Protein AF-A0A920LNH5-F1 (afdb_monomer_lite)

Sequence (65 aa):
MPEEHLCRVLAIARTEPLVNGFAIGRTIFSKAAQAWFAGEIDDNAAQQMMTAVYGQLIDAWDNAA

Secondary structure (DSSP, 8-state):
--HHHHHHHHHHHHTSTT------SHHHHHHHHHHHHTTSS-HHHHHHHHHHHHHHHHHHHHT--

Radius of gyration: 13.72 Å; chains: 1; bounding box: 34×18×34 Å

Foldseek 3Di:
DPLVVLLVVLLVQLVDPVRPDDDDDCQLQVVLVVCVVVVNDDPVVSVVSSVVSVVSNVVSNVPSD

pLDDT: mean 90.07, std 8.53, range [58.0, 98.44]

Structure (mmCIF, N/CA/C/O backbone):
data_AF-A0A920LNH5-F1
#
_entry.id   AF-A0A920LNH5-F1
#
loop_
_atom_site.group_PDB
_atom_site.id
_atom_site.type_symbol
_atom_site.label_atom_id
_atom_site.label_alt_id
_atom_site.label_comp_id
_atom_site.label_asym_id
_atom_site.label_entity_id
_atom_site.label_seq_id
_atom_site.pdbx_PDB_ins_code
_atom_site.Cartn_x
_atom_site.Cartn_y
_atom_site.Cartn_z
_atom_site.occupancy
_atom_site.B_iso_or_equiv
_atom_site.auth_seq_id
_atom_site.auth_comp_id
_atom_site.auth_asym_id
_atom_site.auth_atom_id
_atom_site.pdbx_PDB_model_num
ATOM 1 N N . MET A 1 1 ? 0.910 11.500 -1.168 1.00 58.00 1 MET A N 1
ATOM 2 C CA . MET A 1 1 ? 1.434 11.479 -2.548 1.00 58.00 1 MET A CA 1
ATOM 3 C C . MET A 1 1 ? 0.265 11.163 -3.455 1.00 58.00 1 MET A C 1
ATOM 5 O O . MET A 1 1 ? -0.467 10.247 -3.100 1.00 58.00 1 MET A O 1
ATOM 9 N N . PRO A 1 2 ? 0.035 11.921 -4.534 1.00 71.62 2 PRO A N 1
ATOM 10 C CA . PRO A 1 2 ? -0.961 11.547 -5.534 1.00 71.62 2 PRO A CA 1
ATOM 11 C C . PRO A 1 2 ? -0.645 10.150 -6.084 1.00 71.62 2 PRO A C 1
ATOM 13 O O . PRO A 1 2 ? 0.526 9.850 -6.320 1.00 71.62 2 PRO A O 1
ATOM 16 N N . GLU A 1 3 ? -1.664 9.314 -6.267 1.00 68.88 3 GLU A N 1
ATOM 17 C CA . GLU A 1 3 ? -1.540 7.933 -6.769 1.00 68.88 3 GLU A CA 1
ATOM 18 C C . GLU A 1 3 ? -0.762 7.882 -8.096 1.00 68.88 3 GLU A C 1
ATOM 20 O O . GLU A 1 3 ? 0.194 7.125 -8.239 1.00 68.88 3 GLU A O 1
ATOM 25 N N . GLU A 1 4 ? -1.054 8.821 -8.998 1.00 73.12 4 GLU A N 1
ATOM 26 C CA . GLU A 1 4 ? -0.379 8.993 -10.289 1.00 73.12 4 GLU A CA 1
ATOM 27 C C . GLU A 1 4 ? 1.141 9.209 -10.166 1.00 73.12 4 GLU A C 1
ATOM 29 O O . GLU A 1 4 ? 1.929 8.671 -10.948 1.00 73.12 4 GLU A O 1
ATOM 34 N N . HIS A 1 5 ? 1.581 9.961 -9.151 1.00 82.06 5 HIS A N 1
ATOM 35 C CA . HIS A 1 5 ? 3.006 10.195 -8.925 1.00 82.06 5 HIS A CA 1
ATOM 36 C C . HIS A 1 5 ? 3.720 8.906 -8.505 1.00 82.06 5 HIS A C 1
ATOM 38 O O . HIS A 1 5 ? 4.855 8.665 -8.911 1.00 82.06 5 HIS A O 1
ATOM 44 N N . LEU A 1 6 ? 3.049 8.068 -7.715 1.00 81.12 6 LEU A N 1
ATOM 45 C CA . LEU A 1 6 ? 3.613 6.822 -7.219 1.00 81.12 6 LEU A CA 1
ATOM 46 C C . LEU A 1 6 ? 3.736 5.783 -8.339 1.00 81.12 6 LEU A C 1
ATOM 48 O O . LEU A 1 6 ? 4.807 5.200 -8.492 1.00 81.12 6 LEU A O 1
ATOM 52 N N . CYS A 1 7 ? 2.713 5.640 -9.186 1.00 81.62 7 CYS A N 1
ATOM 53 C CA . CYS A 1 7 ? 2.768 4.772 -10.367 1.00 81.62 7 CYS A CA 1
ATOM 54 C C . CYS A 1 7 ? 3.915 5.160 -11.309 1.00 81.62 7 CYS A C 1
ATOM 56 O O . CYS A 1 7 ? 4.669 4.301 -11.762 1.00 81.62 7 CYS A O 1
ATOM 58 N N . ARG A 1 8 ? 4.116 6.463 -11.549 1.00 86.44 8 ARG A N 1
ATOM 59 C CA . ARG A 1 8 ? 5.214 6.949 -12.397 1.00 86.44 8 ARG A CA 1
ATOM 60 C C . ARG A 1 8 ? 6.592 6.596 -11.834 1.00 86.44 8 ARG A C 1
ATOM 62 O O . ARG A 1 8 ? 7.478 6.215 -12.593 1.00 86.44 8 ARG A O 1
ATOM 69 N N . VAL A 1 9 ? 6.782 6.733 -10.522 1.00 88.31 9 VAL A N 1
ATOM 70 C CA . VAL A 1 9 ? 8.052 6.383 -9.865 1.00 88.31 9 VAL A CA 1
ATOM 71 C C . VAL A 1 9 ? 8.303 4.876 -9.925 1.00 88.31 9 VAL A C 1
ATOM 73 O O . VAL A 1 9 ? 9.424 4.472 -10.226 1.00 88.31 9 VAL A O 1
ATOM 76 N N . LEU A 1 10 ? 7.272 4.055 -9.697 1.00 88.69 10 LEU A N 1
ATOM 77 C CA . LEU A 1 10 ? 7.371 2.596 -9.804 1.00 88.69 10 LEU A CA 1
ATOM 78 C C . LEU A 1 10 ? 7.761 2.162 -11.220 1.00 88.69 10 LEU A C 1
ATOM 80 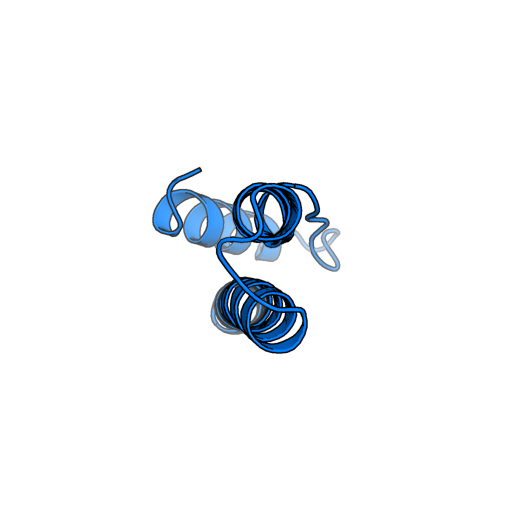O O . LEU A 1 10 ? 8.658 1.334 -11.369 1.00 88.69 10 LEU A O 1
ATOM 84 N N . ALA A 1 11 ? 7.167 2.779 -12.245 1.00 87.69 11 ALA A N 1
ATOM 85 C CA . ALA A 1 11 ? 7.487 2.471 -13.633 1.00 87.69 11 ALA A CA 1
ATOM 86 C C . ALA A 1 11 ? 8.946 2.768 -13.986 1.00 87.69 11 ALA A C 1
ATOM 88 O O . ALA A 1 11 ? 9.609 1.953 -14.617 1.00 87.69 11 ALA A O 1
ATOM 89 N N . ILE A 1 12 ? 9.478 3.901 -13.522 1.00 91.00 12 ILE A N 1
ATOM 90 C CA . ILE A 1 12 ? 10.892 4.239 -13.723 1.00 91.00 12 ILE A CA 1
ATOM 91 C C . ILE A 1 12 ? 11.786 3.246 -12.972 1.00 91.00 12 ILE A C 1
ATOM 93 O O . ILE A 1 12 ? 12.733 2.720 -13.550 1.00 91.00 12 ILE A O 1
ATOM 97 N N . ALA A 1 13 ? 11.480 2.959 -11.704 1.00 91.44 13 ALA A N 1
ATOM 98 C CA . ALA A 1 13 ? 12.283 2.068 -10.871 1.00 91.44 13 ALA A CA 1
ATOM 99 C C . ALA A 1 13 ? 12.370 0.641 -11.436 1.00 91.44 13 ALA A C 1
ATOM 101 O O . ALA A 1 13 ? 13.429 0.028 -11.358 1.00 91.44 13 ALA A O 1
ATOM 102 N N . ARG A 1 14 ? 11.295 0.130 -12.050 1.00 90.12 14 ARG A N 1
ATOM 103 C CA . ARG A 1 14 ? 11.257 -1.215 -12.645 1.00 90.12 14 ARG A CA 1
ATOM 104 C C . ARG A 1 14 ? 12.172 -1.378 -13.86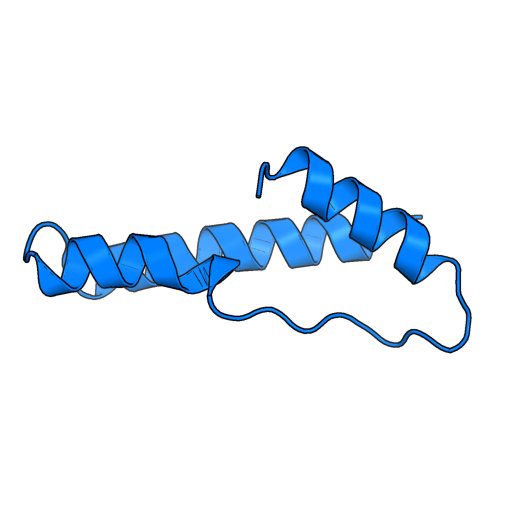6 1.00 90.12 14 ARG A C 1
ATOM 106 O O . ARG A 1 14 ? 12.521 -2.502 -14.206 1.00 90.12 14 ARG A O 1
ATOM 113 N N . THR A 1 15 ? 12.599 -0.280 -14.496 1.00 90.94 15 THR A N 1
ATOM 114 C CA . THR A 1 15 ? 13.563 -0.330 -15.613 1.00 90.94 15 THR A CA 1
ATOM 115 C C . THR A 1 15 ? 15.002 -0.618 -15.174 1.00 90.94 15 THR A C 1
ATOM 117 O O . THR A 1 15 ? 15.823 -0.990 -16.010 1.00 90.94 15 THR A O 1
ATOM 120 N N . GLU A 1 16 ? 15.323 -0.466 -13.885 1.00 93.56 16 GLU A N 1
ATOM 121 C CA . GLU A 1 16 ? 16.665 -0.691 -13.343 1.00 93.56 16 GLU A CA 1
ATOM 122 C C . GLU A 1 16 ? 16.858 -2.172 -12.954 1.00 93.56 16 GLU A C 1
ATOM 124 O O . GLU A 1 16 ? 16.181 -2.647 -12.038 1.00 93.56 16 GLU A O 1
ATOM 129 N N . PRO A 1 17 ? 17.807 -2.909 -13.568 1.00 92.19 17 PRO A N 1
ATOM 130 C CA . PRO A 1 17 ? 17.988 -4.346 -13.332 1.00 92.19 17 PRO A CA 1
ATOM 131 C C . PRO A 1 17 ? 18.273 -4.754 -11.882 1.00 92.19 17 PRO A C 1
ATOM 133 O O . PRO A 1 17 ? 18.061 -5.908 -11.516 1.00 92.19 17 PRO A O 1
ATOM 136 N N . LEU A 1 18 ? 18.788 -3.840 -11.055 1.00 95.31 18 LEU A N 1
ATOM 137 C CA . LEU A 1 18 ? 19.076 -4.106 -9.642 1.00 95.31 18 LEU A CA 1
ATOM 138 C C . LEU A 1 18 ? 17.862 -3.919 -8.717 1.00 95.31 18 LEU A C 1
ATOM 140 O O . LEU A 1 18 ? 17.925 -4.294 -7.541 1.00 95.31 18 LEU A O 1
ATOM 144 N N . VAL A 1 19 ? 16.763 -3.343 -9.206 1.00 93.94 19 VAL A N 1
ATOM 145 C CA . VAL A 1 19 ? 15.557 -3.102 -8.410 1.00 93.94 19 VAL A CA 1
ATOM 146 C C . VAL A 1 19 ? 14.651 -4.330 -8.462 1.00 93.94 19 VAL A C 1
ATOM 148 O O . VAL A 1 19 ? 14.032 -4.634 -9.473 1.00 93.94 19 VAL A O 1
ATOM 151 N N . ASN A 1 20 ? 14.519 -5.012 -7.323 1.00 90.00 20 ASN A N 1
ATOM 152 C CA . ASN A 1 20 ? 13.717 -6.237 -7.204 1.00 90.00 20 ASN A CA 1
ATOM 153 C C . ASN A 1 20 ? 12.288 -6.003 -6.676 1.00 90.00 20 ASN A C 1
ATOM 155 O O . ASN A 1 20 ? 11.557 -6.960 -6.432 1.00 90.00 20 ASN A O 1
ATOM 159 N N . GLY A 1 21 ? 11.895 -4.752 -6.430 1.00 90.50 21 GLY A N 1
ATOM 160 C CA . GLY A 1 21 ? 10.602 -4.427 -5.832 1.00 90.50 21 GLY A CA 1
ATOM 161 C C . GLY A 1 21 ? 10.560 -3.030 -5.226 1.00 90.50 21 GLY A C 1
ATOM 162 O O . GLY A 1 21 ? 11.421 -2.188 -5.483 1.00 90.50 21 GLY A O 1
ATOM 163 N N . P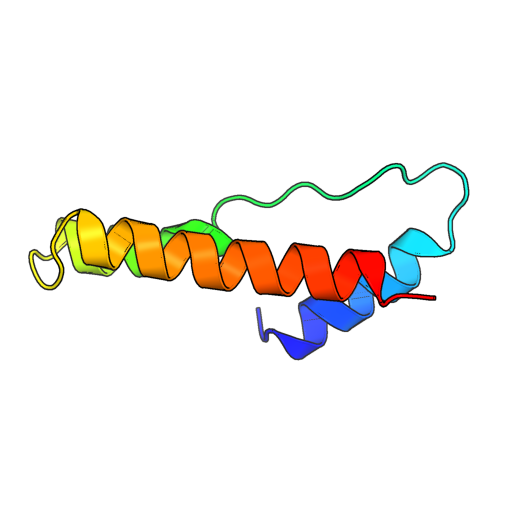HE A 1 22 ? 9.565 -2.801 -4.372 1.00 90.75 22 PHE A N 1
ATOM 164 C CA . PHE A 1 22 ? 9.352 -1.536 -3.677 1.00 90.75 22 PHE A CA 1
ATOM 165 C C . PHE A 1 22 ? 9.053 -1.752 -2.190 1.00 90.75 22 PHE A C 1
ATOM 167 O O . PHE A 1 22 ? 8.573 -2.805 -1.774 1.00 90.75 22 PHE A O 1
ATOM 174 N N . ALA A 1 23 ? 9.310 -0.720 -1.385 1.00 90.88 23 ALA A N 1
ATOM 175 C CA . ALA A 1 23 ? 8.967 -0.685 0.031 1.00 90.88 23 ALA A CA 1
ATOM 176 C C . ALA A 1 23 ? 8.039 0.500 0.309 1.00 90.88 23 ALA A C 1
ATOM 178 O O . ALA A 1 23 ? 8.358 1.647 -0.005 1.00 90.88 23 ALA A O 1
ATO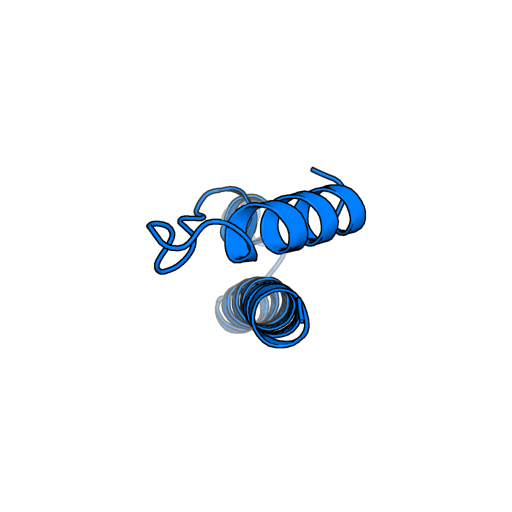M 179 N N . ILE A 1 24 ? 6.889 0.222 0.917 1.00 88.12 24 ILE A N 1
ATOM 180 C CA . ILE A 1 24 ? 5.868 1.215 1.252 1.00 88.12 24 ILE A CA 1
ATOM 181 C C . ILE A 1 24 ? 5.303 0.927 2.641 1.00 88.12 24 ILE A C 1
ATOM 183 O O . ILE A 1 24 ? 5.235 -0.215 3.078 1.00 88.12 24 ILE A O 1
ATOM 187 N N . GLY A 1 25 ? 4.908 1.985 3.347 1.00 89.06 25 GLY A N 1
ATOM 188 C CA . GLY A 1 25 ? 4.360 1.878 4.700 1.00 89.06 25 GLY A CA 1
ATOM 189 C C . GLY A 1 25 ? 3.233 2.875 4.901 1.00 89.06 25 GLY A C 1
ATOM 190 O O . GLY A 1 25 ? 2.088 2.600 4.555 1.00 89.06 25 GLY A O 1
ATOM 191 N N . ARG A 1 26 ? 3.570 4.072 5.403 1.00 90.50 26 ARG A N 1
ATOM 192 C CA . ARG A 1 26 ? 2.592 5.127 5.742 1.00 90.50 26 ARG A CA 1
ATOM 193 C C . ARG A 1 26 ? 1.596 5.435 4.617 1.00 90.50 26 ARG A C 1
ATOM 195 O O . ARG A 1 26 ? 0.459 5.774 4.910 1.00 90.50 26 ARG A O 1
ATOM 202 N N . THR A 1 27 ? 1.991 5.293 3.354 1.00 87.38 27 THR A N 1
ATOM 203 C CA . THR A 1 27 ? 1.102 5.502 2.202 1.00 87.38 27 THR A CA 1
ATOM 204 C C . THR A 1 27 ? -0.100 4.550 2.184 1.00 87.38 27 THR A C 1
ATOM 206 O O . THR A 1 27 ? -1.180 4.985 1.805 1.00 87.38 27 THR A O 1
ATOM 209 N N . ILE A 1 28 ? 0.059 3.296 2.630 1.00 90.25 28 ILE A N 1
ATOM 210 C CA . ILE A 1 28 ? -1.035 2.315 2.694 1.00 90.25 28 ILE A CA 1
ATOM 211 C C . ILE A 1 28 ? -1.932 2.598 3.901 1.00 90.25 28 ILE A C 1
ATOM 213 O O . ILE A 1 28 ? -3.146 2.724 3.771 1.00 90.25 28 ILE A O 1
ATOM 217 N N . PHE A 1 29 ? -1.339 2.683 5.094 1.00 90.56 29 PHE A N 1
ATOM 218 C CA . PHE A 1 29 ? -2.119 2.593 6.329 1.00 90.56 29 PHE A CA 1
ATOM 219 C C . PHE A 1 29 ? -2.467 3.939 6.962 1.00 90.56 29 PHE A C 1
ATOM 221 O O . PHE A 1 29 ? -3.375 3.976 7.780 1.00 90.56 29 PHE A O 1
ATOM 228 N N . SER A 1 30 ? -1.790 5.051 6.643 1.00 94.00 30 SER A N 1
ATOM 229 C CA . SER A 1 30 ? -1.945 6.296 7.423 1.00 94.00 30 SER A CA 1
ATOM 230 C C . SER A 1 30 ? -3.384 6.809 7.443 1.00 94.00 30 SER A C 1
ATOM 232 O O . SER A 1 30 ? -3.833 7.281 8.482 1.00 94.00 30 SER A O 1
ATOM 234 N N . LYS A 1 31 ? -4.106 6.725 6.319 1.00 93.88 31 LYS A N 1
ATOM 235 C CA . LYS A 1 31 ? -5.502 7.181 6.236 1.00 93.88 31 LYS A CA 1
ATOM 236 C C . LYS A 1 31 ? -6.453 6.229 6.966 1.00 93.88 31 LYS A C 1
ATOM 238 O O . LYS A 1 31 ? -7.300 6.690 7.721 1.00 93.88 31 LYS A O 1
ATOM 243 N N . ALA A 1 32 ? -6.280 4.920 6.771 1.00 95.81 32 ALA A N 1
ATOM 244 C CA . ALA A 1 32 ? -7.063 3.901 7.468 1.00 95.81 32 ALA A CA 1
ATOM 245 C C . ALA A 1 32 ? -6.851 3.984 8.988 1.00 95.81 32 ALA A C 1
ATOM 247 O O . ALA A 1 32 ? -7.815 4.028 9.738 1.00 95.81 32 ALA A O 1
ATOM 248 N N . ALA A 1 33 ? -5.600 4.111 9.438 1.00 96.25 33 ALA A N 1
ATOM 249 C CA . ALA A 1 33 ? -5.255 4.243 10.848 1.00 96.25 33 ALA A CA 1
ATOM 250 C C . ALA A 1 33 ? -5.870 5.497 11.480 1.00 96.25 33 ALA A C 1
ATOM 252 O O . ALA A 1 33 ? -6.390 5.416 12.584 1.00 96.25 33 ALA A O 1
ATOM 253 N N . GLN A 1 34 ? -5.849 6.644 10.791 1.00 97.00 34 GLN A N 1
ATOM 254 C CA . GLN A 1 34 ? -6.480 7.872 11.292 1.00 97.00 34 GLN A CA 1
ATOM 255 C C . GLN A 1 34 ? -7.986 7.693 11.515 1.00 97.00 34 GLN A C 1
ATOM 257 O O . GLN A 1 34 ? -8.465 7.973 12.609 1.00 97.00 34 GLN A O 1
ATOM 262 N N . ALA A 1 35 ? -8.708 7.189 10.511 1.00 97.31 35 ALA A N 1
ATOM 263 C CA . ALA A 1 35 ? -10.150 6.962 10.609 1.00 97.31 35 ALA A CA 1
ATOM 264 C C . ALA A 1 35 ? -10.498 5.885 11.655 1.00 97.31 35 ALA A C 1
ATOM 266 O O . ALA A 1 35 ? -11.460 6.024 12.407 1.00 97.31 35 ALA A O 1
ATOM 267 N N . TRP A 1 36 ? -9.682 4.832 11.747 1.00 98.12 36 TRP A N 1
ATOM 268 C CA . TRP A 1 36 ? -9.864 3.754 12.717 1.00 98.12 36 TRP A CA 1
ATOM 269 C C . TRP A 1 36 ? -9.640 4.235 14.155 1.00 98.12 36 TRP A C 1
ATOM 271 O O . TRP A 1 36 ? -10.486 4.013 15.017 1.00 98.12 36 TRP A O 1
ATOM 281 N N . PHE A 1 37 ? -8.563 4.987 14.418 1.00 97.88 37 PHE A N 1
ATOM 282 C CA . PHE A 1 37 ? -8.325 5.587 15.737 1.00 97.88 37 PHE A CA 1
ATOM 283 C C . PHE A 1 37 ? -9.383 6.629 16.122 1.00 97.88 37 PHE A C 1
ATOM 285 O O . PHE A 1 37 ? -9.636 6.818 17.310 1.00 97.88 37 PHE A O 1
ATOM 292 N N . ALA A 1 38 ? -10.005 7.291 15.143 1.00 98.19 38 ALA A N 1
ATOM 293 C CA . ALA A 1 38 ? -11.129 8.197 15.366 1.00 98.19 38 ALA A CA 1
ATOM 294 C C . ALA A 1 38 ? -12.461 7.464 15.636 1.00 98.19 38 ALA A C 1
ATOM 296 O O . ALA A 1 38 ? -13.443 8.108 16.003 1.00 98.19 38 ALA A O 1
ATOM 297 N N . GLY A 1 39 ? -12.508 6.136 15.475 1.00 97.88 39 GLY A N 1
ATOM 298 C CA . GL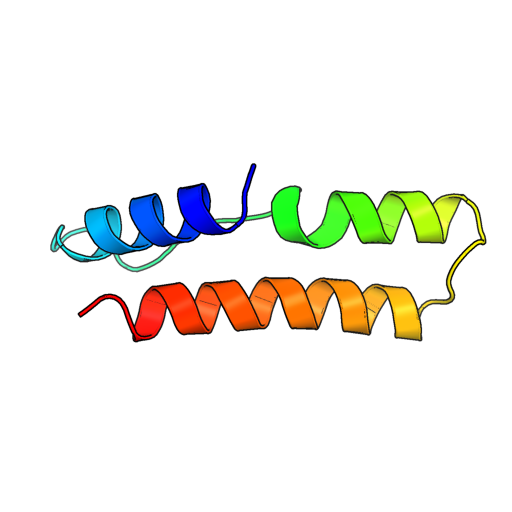Y A 1 39 ? -13.730 5.339 15.605 1.00 97.88 39 GLY A CA 1
ATOM 299 C C . GLY A 1 39 ? -14.718 5.526 14.449 1.00 97.88 39 GLY A C 1
ATOM 300 O O . GLY A 1 39 ? -15.889 5.186 14.589 1.00 97.88 39 GLY A O 1
ATOM 301 N N . GLU A 1 40 ? -14.271 6.080 13.320 1.00 98.44 40 GLU A N 1
ATOM 302 C CA . GLU A 1 40 ? -15.104 6.339 12.136 1.00 98.44 40 GLU A CA 1
ATOM 303 C C . GLU A 1 40 ? -15.303 5.085 11.275 1.00 98.44 40 GLU A C 1
ATOM 305 O O . GLU A 1 40 ? -16.287 4.984 10.543 1.00 98.44 40 GLU A O 1
ATOM 310 N N . ILE A 1 41 ? -14.365 4.137 11.353 1.00 98.44 41 ILE A N 1
ATOM 311 C CA . ILE A 1 41 ? -14.395 2.871 10.618 1.00 98.44 41 ILE A CA 1
ATOM 312 C C . ILE A 1 41 ? -14.070 1.700 11.543 1.00 98.44 41 ILE A C 1
ATOM 314 O O . ILE A 1 41 ? -13.332 1.852 12.517 1.00 98.44 41 ILE A O 1
ATOM 318 N N . ASP A 1 42 ? -14.599 0.526 11.208 1.00 98.19 42 ASP A N 1
ATOM 319 C CA . ASP A 1 42 ? -14.281 -0.723 11.896 1.00 98.19 42 ASP A CA 1
ATOM 320 C C . ASP A 1 42 ? -13.021 -1.399 11.324 1.00 98.19 42 ASP A C 1
ATOM 322 O O . ASP A 1 42 ? -12.406 -0.941 10.353 1.00 98.19 42 ASP A O 1
ATOM 326 N N . ASP A 1 43 ? -12.629 -2.512 11.943 1.00 98.06 43 ASP A N 1
ATOM 327 C CA . ASP A 1 43 ? -11.450 -3.287 11.550 1.00 98.06 43 ASP A CA 1
ATOM 328 C C . ASP A 1 43 ? -11.526 -3.774 10.095 1.00 98.06 43 ASP A C 1
ATOM 330 O O . ASP A 1 43 ? -10.516 -3.801 9.389 1.00 98.06 43 ASP A O 1
ATOM 334 N N . ASN A 1 44 ? -12.720 -4.152 9.628 1.00 98.19 44 ASN A N 1
ATOM 335 C CA . ASN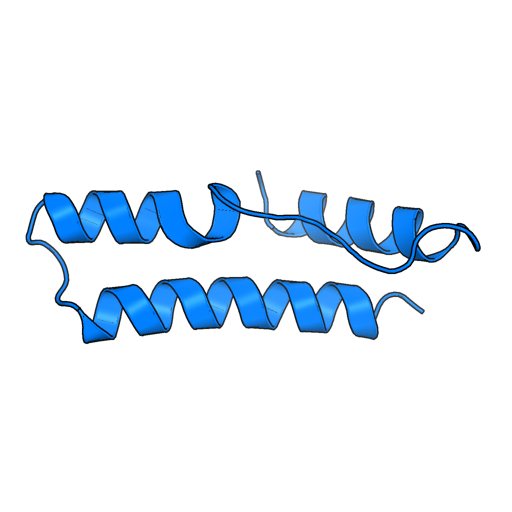 A 1 44 ? -12.919 -4.684 8.284 1.00 98.19 44 ASN A CA 1
ATOM 336 C C . ASN A 1 44 ? -12.750 -3.576 7.240 1.00 98.19 44 ASN A C 1
ATOM 338 O O . ASN A 1 44 ? -11.993 -3.727 6.281 1.00 98.19 44 ASN A O 1
ATOM 342 N N . ALA A 1 45 ? -13.372 -2.423 7.467 1.00 97.88 45 ALA A N 1
ATOM 343 C CA . ALA A 1 45 ? -13.206 -1.247 6.632 1.00 97.88 45 ALA A CA 1
ATOM 344 C C . ALA A 1 45 ? -11.739 -0.785 6.593 1.00 97.88 45 ALA A C 1
ATOM 346 O O . ALA A 1 45 ? -11.218 -0.492 5.514 1.00 97.88 45 ALA A O 1
ATOM 347 N N . ALA A 1 46 ? -11.030 -0.798 7.727 1.00 97.12 46 ALA A N 1
ATOM 348 C CA . ALA A 1 46 ? -9.605 -0.474 7.763 1.00 97.12 46 ALA A CA 1
ATOM 349 C C . ALA A 1 46 ? -8.769 -1.450 6.913 1.00 97.12 46 ALA A C 1
ATOM 351 O O . ALA A 1 46 ? -7.917 -1.012 6.134 1.00 97.12 46 ALA A O 1
ATOM 352 N N . GLN A 1 47 ? -9.029 -2.759 7.012 1.00 97.25 47 GLN A N 1
ATOM 353 C CA . GLN A 1 47 ? -8.368 -3.779 6.189 1.00 97.25 47 GLN A CA 1
ATOM 354 C C . GLN A 1 47 ? -8.652 -3.580 4.699 1.00 97.25 47 GLN A C 1
ATOM 356 O O . GLN A 1 47 ? -7.710 -3.518 3.913 1.00 97.25 47 GLN A O 1
ATOM 361 N N . GLN A 1 48 ? -9.915 -3.400 4.308 1.00 97.19 48 GLN A N 1
ATOM 362 C CA . GLN A 1 48 ? -10.305 -3.186 2.911 1.00 97.19 48 GLN A CA 1
ATOM 363 C C . GLN A 1 48 ? -9.624 -1.959 2.304 1.00 97.19 48 GLN A C 1
ATOM 365 O O . GLN A 1 48 ? -9.107 -2.032 1.190 1.00 97.19 48 GLN A O 1
ATOM 370 N N . MET A 1 49 ? -9.567 -0.848 3.045 1.00 95.38 49 MET A N 1
ATOM 371 C CA . MET A 1 49 ? -8.874 0.362 2.601 1.00 95.38 49 MET A CA 1
ATOM 372 C C . MET A 1 49 ? -7.390 0.102 2.335 1.00 95.38 49 MET A C 1
ATOM 374 O O . MET A 1 49 ? -6.868 0.510 1.299 1.00 95.38 49 MET A O 1
ATOM 378 N N . MET A 1 50 ? -6.705 -0.584 3.253 1.00 95.06 50 MET A N 1
ATOM 379 C CA . MET A 1 50 ? -5.284 -0.899 3.100 1.00 95.06 50 MET A CA 1
ATOM 380 C C . MET A 1 50 ? -5.036 -1.894 1.960 1.00 95.06 50 MET A C 1
ATOM 382 O O . MET A 1 50 ? -4.121 -1.690 1.163 1.00 95.06 50 MET A O 1
ATOM 386 N N . THR A 1 51 ? -5.861 -2.935 1.840 1.00 95.69 51 THR A N 1
ATOM 387 C CA . THR A 1 51 ? -5.768 -3.931 0.765 1.00 95.69 51 THR A CA 1
ATOM 388 C C . THR A 1 51 ? -6.009 -3.307 -0.604 1.00 95.69 51 THR A C 1
ATOM 390 O O . THR A 1 51 ? -5.271 -3.620 -1.533 1.00 95.69 51 THR A O 1
ATOM 393 N N . ALA A 1 52 ? -6.977 -2.396 -0.734 1.00 93.50 52 ALA A N 1
ATOM 394 C CA . ALA A 1 52 ? -7.246 -1.699 -1.990 1.00 93.50 52 ALA A CA 1
ATOM 395 C C . ALA A 1 52 ? -6.030 -0.883 -2.455 1.00 93.50 52 ALA A C 1
ATOM 397 O O . ALA A 1 52 ? -5.584 -1.041 -3.589 1.00 93.50 52 ALA A O 1
ATOM 398 N N . VAL A 1 53 ? -5.440 -0.080 -1.560 1.00 91.00 53 VAL A N 1
ATOM 399 C CA . VAL A 1 53 ? -4.238 0.711 -1.878 1.00 91.00 53 VAL A CA 1
ATOM 400 C C . VAL A 1 53 ? -3.051 -0.195 -2.203 1.00 91.00 53 VAL A C 1
ATOM 402 O O . VAL A 1 53 ? -2.289 0.090 -3.121 1.00 91.00 53 VAL A O 1
ATOM 405 N N . TYR A 1 54 ? -2.872 -1.295 -1.467 1.00 92.25 54 TYR A N 1
ATOM 406 C CA . TYR A 1 54 ? -1.777 -2.220 -1.741 1.00 92.25 54 TYR A CA 1
ATOM 407 C C . TYR A 1 54 ? -1.936 -2.915 -3.098 1.00 92.25 54 TYR A C 1
ATOM 409 O O . TYR A 1 54 ? -0.972 -2.972 -3.858 1.00 92.25 54 TYR A O 1
ATOM 417 N N . GLY A 1 55 ? -3.149 -3.368 -3.428 1.00 92.31 55 GLY A N 1
ATOM 418 C CA . GLY A 1 55 ? -3.472 -3.983 -4.716 1.00 92.31 55 GLY A CA 1
ATOM 419 C C . GLY A 1 55 ? -3.159 -3.062 -5.893 1.00 92.31 55 GLY A C 1
ATOM 420 O O . GLY A 1 55 ? -2.433 -3.464 -6.792 1.00 92.31 55 GLY A O 1
ATOM 421 N N . GLN A 1 56 ? -3.572 -1.793 -5.823 1.00 89.56 56 GLN A N 1
ATOM 422 C CA . GLN A 1 56 ? -3.248 -0.791 -6.849 1.00 89.56 56 GLN A CA 1
ATOM 423 C C . GLN A 1 56 ? -1.738 -0.643 -7.088 1.00 89.56 56 GLN A C 1
ATOM 425 O O . GLN A 1 56 ? -1.301 -0.412 -8.212 1.00 89.56 56 GLN A O 1
ATOM 430 N N . LEU A 1 57 ? -0.922 -0.772 -6.039 1.00 89.56 57 LEU A N 1
ATOM 431 C CA . LEU A 1 57 ? 0.532 -0.625 -6.136 1.00 89.56 57 LEU A CA 1
ATOM 432 C C . LEU A 1 57 ? 1.210 -1.870 -6.695 1.00 89.56 57 LEU A C 1
ATOM 434 O O . LEU A 1 57 ? 2.195 -1.738 -7.420 1.00 89.56 57 LEU A O 1
ATOM 438 N N . ILE A 1 58 ? 0.671 -3.054 -6.402 1.00 91.12 58 ILE A N 1
ATOM 439 C CA . ILE A 1 58 ? 1.067 -4.294 -7.075 1.00 91.12 58 ILE A CA 1
ATOM 440 C C . ILE A 1 58 ? 0.721 -4.193 -8.561 1.00 91.12 58 ILE A C 1
ATOM 442 O O . ILE A 1 58 ? 1.599 -4.394 -9.393 1.00 91.12 58 ILE A O 1
ATOM 446 N N . ASP A 1 59 ? -0.505 -3.789 -8.896 1.00 90.38 59 ASP A N 1
ATOM 447 C CA . ASP A 1 59 ? -0.945 -3.641 -10.284 1.00 90.38 59 ASP A CA 1
ATOM 448 C C . ASP A 1 59 ? -0.087 -2.617 -11.037 1.00 90.38 59 ASP A C 1
ATOM 450 O O . ASP A 1 59 ? 0.320 -2.859 -12.172 1.00 90.38 59 ASP A O 1
ATOM 454 N N . ALA A 1 60 ? 0.233 -1.481 -10.414 1.00 88.50 60 ALA A N 1
ATOM 455 C CA . ALA A 1 60 ? 1.113 -0.476 -11.001 1.00 88.50 60 ALA A CA 1
ATOM 456 C C . ALA A 1 60 ? 2.543 -0.995 -11.200 1.00 88.50 60 ALA A C 1
ATOM 458 O O . ALA A 1 60 ? 3.185 -0.658 -12.191 1.00 88.50 60 ALA A O 1
ATOM 459 N N . TRP A 1 61 ? 3.047 -1.807 -10.268 1.00 89.56 61 TRP A N 1
ATOM 460 C CA . TRP A 1 61 ? 4.355 -2.438 -10.386 1.00 89.56 61 TRP A CA 1
ATOM 461 C C . TRP A 1 61 ? 4.370 -3.481 -11.502 1.00 89.56 61 TRP A C 1
ATOM 463 O O . TRP A 1 61 ? 5.289 -3.460 -12.309 1.00 89.56 61 TRP A O 1
ATOM 473 N N . ASP A 1 62 ? 3.380 -4.366 -11.584 1.00 89.06 62 ASP A N 1
ATOM 474 C CA . ASP A 1 62 ? 3.350 -5.465 -12.556 1.00 89.06 62 ASP A CA 1
ATOM 475 C C . ASP A 1 62 ? 3.019 -5.021 -13.979 1.00 89.06 62 ASP A C 1
ATOM 477 O O . ASP A 1 62 ? 3.579 -5.573 -14.927 1.00 89.06 62 ASP A O 1
ATOM 481 N N . ASN A 1 63 ? 2.188 -3.988 -14.134 1.00 84.88 63 ASN A N 1
ATOM 482 C CA . ASN A 1 63 ? 1.843 -3.416 -15.437 1.00 84.88 63 ASN A CA 1
ATOM 483 C C . ASN A 1 63 ? 2.822 -2.331 -15.911 1.00 84.88 63 ASN A C 1
ATOM 485 O O . ASN A 1 63 ? 2.673 -1.823 -17.022 1.00 84.88 63 ASN A O 1
ATOM 489 N N . ALA A 1 64 ? 3.818 -1.970 -15.099 1.00 76.69 64 ALA A N 1
ATOM 490 C CA . ALA A 1 64 ? 4.952 -1.168 -15.538 1.00 76.69 64 ALA A CA 1
ATOM 491 C C . ALA A 1 64 ? 5.892 -2.026 -16.405 1.00 76.69 64 ALA A C 1
ATOM 493 O O . ALA A 1 64 ? 6.936 -2.498 -15.949 1.00 76.69 64 ALA A O 1
ATOM 494 N N . ALA A 1 65 ? 5.469 -2.276 -17.642 1.00 58.62 65 ALA A N 1
ATOM 495 C CA . ALA A 1 65 ? 6.272 -2.869 -18.706 1.00 58.62 65 ALA A CA 1
ATOM 496 C C . ALA A 1 65 ? 6.820 -1.782 -19.637 1.00 58.62 65 ALA A C 1
ATOM 498 O O . ALA A 1 65 ? 6.068 -0.824 -19.937 1.00 58.62 65 ALA A O 1
#